Protein AF-A0A1D6N1E9-F1 (afdb_monomer)

pLDDT: mean 75.03, std 14.86, range [42.78, 91.44]

Structure (mmCIF, N/CA/C/O backbone):
data_AF-A0A1D6N1E9-F1
#
_entry.id   AF-A0A1D6N1E9-F1
#
loop_
_atom_site.group_PDB
_atom_site.id
_atom_site.type_symbol
_atom_site.label_atom_id
_atom_site.label_alt_id
_atom_site.label_comp_id
_atom_site.label_asym_id
_atom_site.label_entity_id
_atom_site.label_seq_id
_atom_site.pdbx_PDB_ins_code
_atom_site.Cartn_x
_atom_site.Cartn_y
_atom_site.Cartn_z
_atom_site.occupancy
_atom_site.B_iso_or_equiv
_atom_site.auth_seq_id
_atom_site.auth_comp_id
_atom_site.auth_asym_id
_atom_site.auth_atom_id
_atom_site.pdbx_PDB_model_num
ATOM 1 N N . MET A 1 1 ? -5.755 -7.218 17.568 1.00 68.00 1 MET A N 1
ATOM 2 C CA . MET A 1 1 ? -6.411 -6.693 16.346 1.00 68.00 1 MET A CA 1
ATOM 3 C C . MET A 1 1 ? -6.890 -5.238 16.432 1.00 68.00 1 MET A C 1
ATOM 5 O O . MET A 1 1 ? -6.838 -4.579 15.407 1.00 68.00 1 MET A O 1
ATOM 9 N N . LYS A 1 2 ? -7.332 -4.700 17.588 1.00 76.38 2 LYS A N 1
ATOM 10 C CA . LYS A 1 2 ? -7.841 -3.309 17.686 1.00 76.38 2 LYS A CA 1
ATOM 11 C C . LYS A 1 2 ? -6.855 -2.246 17.164 1.00 76.38 2 LYS A C 1
ATOM 13 O O . LYS A 1 2 ? -7.203 -1.530 16.237 1.00 76.38 2 LYS A O 1
ATOM 18 N N . LEU A 1 3 ? -5.627 -2.227 17.687 1.00 79.56 3 LEU A N 1
ATOM 19 C CA . LEU A 1 3 ? -4.600 -1.249 17.295 1.00 79.56 3 LEU A CA 1
ATOM 20 C C . LEU A 1 3 ? -4.285 -1.282 15.789 1.00 79.56 3 LEU A C 1
ATOM 22 O O . LEU A 1 3 ? -4.123 -0.245 15.161 1.00 79.56 3 LEU A O 1
ATOM 26 N N . ALA A 1 4 ? -4.241 -2.477 15.193 1.00 75.75 4 ALA A N 1
ATOM 27 C CA . ALA A 1 4 ? -4.005 -2.623 13.759 1.00 75.75 4 ALA A CA 1
ATOM 28 C C . ALA A 1 4 ? -5.121 -1.964 12.930 1.00 75.75 4 ALA A C 1
ATOM 30 O O . ALA A 1 4 ? -4.828 -1.253 11.975 1.00 75.75 4 ALA A O 1
ATOM 31 N N . ARG A 1 5 ? -6.388 -2.138 13.329 1.00 76.00 5 ARG A N 1
ATOM 32 C CA . ARG A 1 5 ? -7.532 -1.490 12.668 1.00 76.00 5 ARG A CA 1
ATOM 33 C C . ARG A 1 5 ? -7.537 0.026 12.842 1.00 76.00 5 ARG A C 1
ATOM 35 O O . ARG A 1 5 ? -7.860 0.732 11.898 1.00 76.00 5 ARG A O 1
ATOM 42 N N . GLU A 1 6 ? -7.161 0.527 14.017 1.00 84.38 6 GLU A N 1
ATOM 43 C CA . GLU A 1 6 ? -7.041 1.973 14.261 1.00 84.38 6 GLU A CA 1
A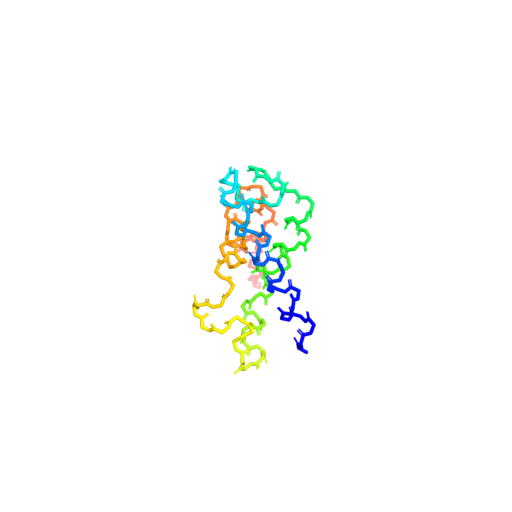TOM 44 C C . GLU A 1 6 ? -5.959 2.596 13.372 1.00 84.38 6 GLU A C 1
ATOM 46 O O . GLU A 1 6 ? -6.201 3.613 12.725 1.00 84.38 6 GLU A O 1
ATOM 51 N N . ASN A 1 7 ? -4.803 1.939 13.255 1.00 84.94 7 ASN A N 1
ATOM 52 C CA . ASN A 1 7 ? -3.729 2.393 12.373 1.00 84.94 7 ASN A CA 1
ATOM 53 C C . ASN A 1 7 ? -4.133 2.340 10.890 1.00 84.94 7 ASN A C 1
ATOM 55 O O . ASN A 1 7 ? -3.814 3.264 10.145 1.00 84.94 7 ASN A O 1
ATOM 59 N N . LEU A 1 8 ? -4.853 1.296 10.459 1.00 83.62 8 LEU A N 1
ATOM 60 C CA . LEU A 1 8 ? -5.384 1.202 9.093 1.00 83.62 8 LEU A CA 1
ATOM 61 C C . LEU A 1 8 ? -6.427 2.286 8.806 1.00 83.62 8 LEU A C 1
ATOM 63 O O . LEU A 1 8 ? -6.396 2.879 7.733 1.00 83.62 8 LEU A O 1
ATOM 67 N N . ALA A 1 9 ? -7.308 2.588 9.762 1.00 84.25 9 ALA A N 1
ATOM 68 C CA . ALA A 1 9 ? -8.288 3.663 9.627 1.00 84.25 9 ALA A CA 1
ATOM 69 C C . ALA A 1 9 ? -7.616 5.037 9.506 1.00 84.25 9 ALA A C 1
ATOM 71 O O . ALA A 1 9 ? -7.987 5.829 8.641 1.00 84.25 9 ALA A O 1
ATOM 72 N N . LEU A 1 10 ? -6.588 5.294 10.317 1.00 89.69 10 LEU A N 1
ATOM 73 C CA . LEU A 1 10 ? -5.802 6.521 10.220 1.00 89.69 10 LEU A CA 1
ATOM 74 C C . LEU A 1 10 ? -5.079 6.619 8.870 1.00 89.69 10 LEU A C 1
ATOM 76 O O . LEU A 1 10 ? -5.080 7.677 8.244 1.00 89.69 10 LEU A O 1
ATOM 80 N N . LEU A 1 11 ? -4.492 5.521 8.391 1.00 87.69 11 LEU A N 1
ATOM 81 C CA . LEU A 1 11 ? -3.839 5.478 7.082 1.00 87.69 11 LEU A CA 1
ATOM 82 C C . LEU A 1 11 ? -4.832 5.721 5.935 1.00 87.69 11 LEU A C 1
ATOM 84 O O . LEU A 1 11 ? -4.538 6.501 5.031 1.00 87.69 11 LEU A O 1
ATOM 88 N N . GLU A 1 12 ? -6.004 5.089 5.982 1.00 88.00 12 GLU A N 1
ATOM 89 C CA . GLU A 1 12 ? -7.089 5.296 5.019 1.00 88.00 12 GLU A CA 1
ATOM 90 C C . GLU A 1 12 ? -7.485 6.773 4.945 1.00 88.00 12 GLU A C 1
ATOM 92 O O . GLU A 1 12 ? -7.542 7.343 3.854 1.00 88.00 12 GLU A O 1
ATOM 97 N N . GLU A 1 13 ? -7.689 7.423 6.093 1.00 90.25 13 GLU A N 1
ATOM 98 C CA . GLU A 1 13 ? -8.012 8.848 6.152 1.00 90.25 13 GLU A CA 1
ATOM 99 C C . GLU A 1 13 ? -6.901 9.707 5.524 1.00 90.25 13 GLU A C 1
ATOM 101 O O . GLU A 1 13 ? -7.181 10.580 4.698 1.00 90.25 13 GLU A O 1
ATOM 106 N N . GLN A 1 14 ? -5.632 9.435 5.846 1.00 88.56 14 GLN A N 1
ATOM 107 C CA . GLN A 1 14 ? -4.496 10.166 5.275 1.00 88.56 14 GLN A CA 1
ATOM 108 C C . GLN A 1 14 ? -4.413 10.013 3.749 1.00 88.56 14 GLN A C 1
ATOM 110 O O . GLN A 1 14 ? -4.215 11.002 3.037 1.00 88.56 14 GLN A O 1
ATOM 115 N N . LEU A 1 15 ? -4.613 8.801 3.226 1.00 88.62 15 LEU A N 1
ATOM 116 C CA . LEU A 1 15 ? -4.612 8.539 1.785 1.00 88.62 15 LEU A CA 1
ATOM 117 C C . LEU A 1 15 ? -5.776 9.249 1.082 1.00 88.62 15 LEU A C 1
ATOM 119 O O . LEU A 1 15 ? -5.579 9.858 0.027 1.00 88.62 15 LEU A O 1
ATOM 123 N N . GLN A 1 16 ? -6.970 9.250 1.678 1.00 87.44 16 GLN A N 1
ATOM 124 C CA . GLN A 1 16 ? -8.120 9.979 1.139 1.00 87.44 16 GLN A CA 1
ATOM 125 C C . GLN A 1 16 ? -7.893 11.497 1.128 1.00 87.44 16 GLN A C 1
ATOM 127 O O . GLN A 1 16 ? -8.228 12.168 0.148 1.00 87.44 16 GLN A O 1
ATOM 132 N N . LEU A 1 17 ? -7.322 12.055 2.199 1.00 86.94 17 LEU A N 1
ATOM 133 C CA . LEU A 1 17 ? -7.005 13.482 2.285 1.00 86.94 17 LEU A CA 1
ATOM 134 C C . LEU A 1 17 ? -5.950 13.891 1.250 1.00 86.94 17 LEU A C 1
ATOM 136 O O . LEU A 1 17 ? -6.102 14.932 0.605 1.00 86.94 17 LEU A O 1
ATOM 140 N N . ASN A 1 18 ? -4.920 13.067 1.053 1.00 82.50 18 ASN A N 1
ATOM 141 C CA . ASN A 1 18 ? -3.887 13.305 0.044 1.00 82.50 18 ASN A CA 1
ATOM 142 C C . ASN A 1 18 ? -4.447 13.227 -1.382 1.00 82.50 18 ASN A C 1
ATOM 144 O O . ASN A 1 18 ? -4.175 14.119 -2.192 1.00 82.50 18 ASN A O 1
ATOM 148 N N . GLY A 1 19 ? -5.293 12.231 -1.663 1.00 79.44 19 GLY A N 1
ATOM 149 C CA . GLY A 1 19 ? -5.985 12.101 -2.944 1.00 79.44 19 GLY A CA 1
ATOM 150 C C . GLY A 1 19 ? -6.884 13.303 -3.247 1.00 79.44 19 GLY A C 1
ATOM 151 O O . GLY A 1 19 ? -6.828 13.852 -4.343 1.00 79.44 19 GLY A O 1
ATOM 152 N N . LYS A 1 20 ? -7.646 13.797 -2.262 1.00 78.62 20 LYS A N 1
ATOM 153 C CA . LYS A 1 20 ? -8.531 14.964 -2.442 1.00 78.62 20 LYS A CA 1
ATOM 154 C C . LYS A 1 20 ? -7.778 16.278 -2.653 1.00 78.62 20 LYS A C 1
ATOM 156 O O . LYS A 1 20 ? -8.227 17.109 -3.434 1.00 78.62 20 LYS A O 1
ATOM 161 N N . LYS A 1 21 ? -6.673 16.503 -1.934 1.00 75.06 21 LYS A N 1
ATOM 162 C CA . LYS A 1 21 ? -5.959 17.793 -1.975 1.00 75.06 21 LYS A CA 1
ATOM 163 C C . LYS A 1 21 ? -5.029 17.939 -3.171 1.00 75.06 21 LYS A C 1
ATOM 165 O O . LYS A 1 21 ? -4.840 19.057 -3.638 1.00 75.06 21 LYS A O 1
ATOM 170 N N . LYS A 1 22 ? -4.397 16.849 -3.608 1.00 71.94 22 LYS A N 1
ATOM 171 C CA . LYS A 1 22 ? -3.320 16.910 -4.606 1.00 71.94 22 LYS A CA 1
ATOM 172 C C . LYS A 1 22 ? -3.469 15.913 -5.756 1.00 71.94 22 LYS A C 1
ATOM 174 O O . LYS A 1 22 ? -2.638 15.929 -6.648 1.00 71.94 22 LYS A O 1
ATOM 179 N N . ASN A 1 23 ? -4.511 15.074 -5.760 1.00 77.62 23 ASN A N 1
ATOM 180 C CA . ASN A 1 23 ? -4.641 13.939 -6.685 1.00 77.62 23 ASN A CA 1
ATOM 181 C C . ASN A 1 23 ? -3.431 12.982 -6.634 1.00 77.62 23 ASN A C 1
ATOM 183 O O . ASN A 1 23 ? -3.100 12.309 -7.607 1.00 77.62 23 ASN A O 1
ATOM 187 N N . ASN A 1 24 ? -2.774 12.923 -5.473 1.00 83.06 24 ASN A N 1
ATOM 188 C CA . ASN A 1 24 ? -1.561 12.142 -5.290 1.00 83.06 24 ASN A CA 1
ATOM 189 C 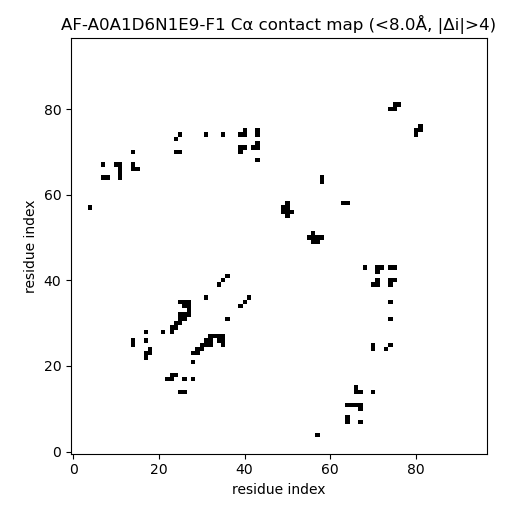C . ASN A 1 24 ? -1.897 10.659 -5.129 1.00 83.06 24 ASN A C 1
ATOM 191 O O . ASN A 1 24 ? -2.800 10.279 -4.376 1.00 83.06 24 ASN A O 1
ATOM 195 N N . ARG A 1 25 ? -1.138 9.820 -5.834 1.00 80.94 25 ARG A N 1
ATOM 196 C CA . ARG A 1 25 ? -1.245 8.354 -5.779 1.00 80.94 25 ARG A CA 1
ATOM 197 C C . ARG A 1 25 ? -0.533 7.766 -4.563 1.00 80.94 25 ARG A C 1
ATOM 199 O O . ARG A 1 25 ? -0.988 6.774 -4.001 1.00 80.94 25 ARG A O 1
ATOM 206 N N . PHE A 1 26 ? 0.532 8.430 -4.126 1.00 85.88 26 PHE A N 1
ATOM 207 C CA . PHE A 1 26 ? 1.434 7.979 -3.074 1.00 85.88 26 PHE A CA 1
ATOM 208 C C . PHE A 1 26 ? 1.524 9.004 -1.937 1.00 85.88 26 PHE A C 1
ATOM 210 O O . PHE A 1 26 ? 1.201 10.184 -2.105 1.00 85.88 26 PHE A O 1
ATOM 217 N N . LEU A 1 27 ? 2.000 8.577 -0.767 1.00 85.50 27 LEU A N 1
ATOM 218 C CA . LEU A 1 27 ? 2.320 9.471 0.349 1.00 85.50 27 LEU A CA 1
ATOM 219 C C . LEU A 1 27 ? 3.502 10.390 0.005 1.00 85.50 27 LEU A C 1
ATOM 221 O O . LEU A 1 27 ? 3.530 11.536 0.452 1.00 85.50 27 LEU A O 1
ATOM 225 N N . GLY A 1 28 ? 4.429 9.928 -0.840 1.00 87.56 28 GLY A N 1
ATOM 226 C CA . GLY A 1 28 ? 5.460 10.757 -1.477 1.00 87.56 28 GLY A CA 1
ATOM 227 C C . GLY A 1 28 ? 4.931 11.743 -2.528 1.00 87.56 28 GLY A C 1
ATOM 228 O O . GLY A 1 28 ? 5.669 12.620 -2.975 1.00 87.56 28 GLY A O 1
ATOM 229 N N . GLY A 1 29 ? 3.652 11.650 -2.893 1.00 86.75 29 GLY A N 1
ATOM 230 C CA . GLY A 1 29 ? 2.999 12.499 -3.878 1.00 86.75 29 GLY A CA 1
ATOM 231 C C . GLY A 1 29 ? 2.767 11.795 -5.212 1.00 86.75 29 GLY A C 1
ATOM 232 O O . GLY A 1 29 ? 2.027 10.810 -5.271 1.00 86.75 29 GLY A O 1
ATOM 233 N N . ASP A 1 30 ? 3.376 12.320 -6.275 1.00 85.19 30 ASP A N 1
ATOM 234 C CA . ASP A 1 30 ? 3.330 11.718 -7.616 1.00 85.19 30 ASP A CA 1
ATOM 235 C C . ASP A 1 30 ? 4.290 10.531 -7.763 1.00 85.19 30 ASP A C 1
ATOM 237 O O . ASP A 1 30 ? 4.071 9.656 -8.604 1.00 85.19 30 ASP A O 1
ATOM 241 N N . SER A 1 31 ? 5.310 10.485 -6.902 1.00 86.06 31 SER A N 1
ATOM 242 C CA . SER A 1 31 ? 6.350 9.459 -6.870 1.00 86.06 31 SER A CA 1
ATOM 243 C C . SER A 1 31 ? 6.333 8.698 -5.546 1.00 86.06 31 SER A C 1
ATOM 245 O O . SER A 1 31 ? 5.924 9.227 -4.509 1.00 86.06 31 SER A O 1
ATOM 247 N N . ILE A 1 32 ? 6.826 7.462 -5.582 1.00 88.75 32 ILE A N 1
ATOM 248 C CA . ILE A 1 32 ? 6.979 6.600 -4.408 1.00 88.75 32 ILE A CA 1
ATOM 249 C C . ILE A 1 32 ? 7.941 7.249 -3.402 1.00 88.75 32 ILE A C 1
ATOM 251 O O . ILE A 1 32 ? 9.110 7.492 -3.703 1.00 88.75 32 ILE A O 1
ATOM 255 N N . GLY A 1 33 ? 7.448 7.514 -2.193 1.00 89.88 33 GLY A N 1
ATOM 256 C CA . GLY A 1 33 ? 8.235 7.973 -1.054 1.00 89.88 33 GLY A CA 1
ATOM 257 C C . GLY A 1 33 ? 8.624 6.840 -0.103 1.00 89.88 33 GLY A C 1
ATOM 258 O O . GLY A 1 33 ? 8.217 5.687 -0.245 1.00 89.88 33 GLY A O 1
ATOM 259 N N . LEU A 1 34 ? 9.390 7.178 0.937 1.00 89.62 34 LEU A N 1
ATOM 260 C CA . LEU A 1 34 ? 9.850 6.206 1.937 1.00 89.62 34 LEU A CA 1
ATOM 261 C C . LEU A 1 34 ? 8.684 5.485 2.637 1.00 89.62 34 LEU A C 1
ATOM 263 O O . LEU A 1 34 ? 8.743 4.276 2.857 1.00 89.62 34 LEU A O 1
ATOM 267 N N . ALA A 1 35 ? 7.617 6.221 2.960 1.00 89.50 35 ALA A N 1
ATOM 268 C CA . ALA A 1 35 ? 6.423 5.658 3.586 1.00 89.50 35 ALA A CA 1
ATOM 269 C C . ALA A 1 35 ? 5.682 4.681 2.657 1.00 89.50 35 ALA A C 1
ATOM 271 O O . ALA A 1 35 ? 5.119 3.699 3.134 1.00 89.50 35 ALA A O 1
ATOM 272 N N . ASP A 1 36 ? 5.725 4.911 1.343 1.00 91.44 36 ASP A N 1
ATOM 273 C CA . ASP A 1 36 ? 5.157 4.010 0.338 1.00 91.44 36 ASP A CA 1
ATOM 274 C C . ASP A 1 36 ? 5.936 2.701 0.268 1.00 91.44 36 ASP A C 1
ATOM 276 O O . ASP A 1 36 ? 5.344 1.630 0.323 1.00 91.44 36 ASP A O 1
ATOM 280 N N . ILE A 1 37 ? 7.266 2.76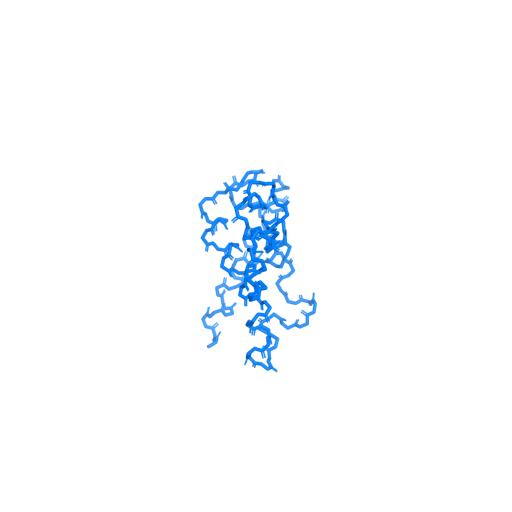9 0.264 1.00 88.56 37 ILE A N 1
ATOM 281 C CA . ILE A 1 37 ? 8.110 1.569 0.276 1.00 88.56 37 ILE A CA 1
ATOM 282 C C . ILE A 1 37 ? 7.878 0.753 1.553 1.00 88.56 37 ILE A C 1
ATOM 284 O O . ILE A 1 37 ? 7.634 -0.451 1.486 1.00 88.56 37 ILE A O 1
ATOM 288 N N . ALA A 1 38 ? 7.927 1.407 2.717 1.00 87.94 38 ALA A N 1
ATOM 289 C CA . ALA A 1 38 ? 7.795 0.732 4.005 1.00 87.94 38 ALA A CA 1
ATOM 290 C C . ALA A 1 38 ? 6.378 0.190 4.252 1.00 87.94 38 ALA A C 1
ATOM 292 O O . ALA A 1 38 ? 6.218 -0.896 4.804 1.00 87.94 38 ALA A O 1
ATOM 293 N N . GLY A 1 39 ? 5.350 0.951 3.874 1.00 86.25 39 GLY A N 1
ATOM 294 C CA . GLY A 1 39 ? 3.959 0.608 4.146 1.00 86.25 39 GLY A CA 1
ATOM 295 C C . GLY A 1 39 ? 3.314 -0.194 3.023 1.00 86.25 39 GLY A C 1
ATOM 296 O O . GLY A 1 39 ? 2.835 -1.302 3.265 1.00 86.25 39 GLY A O 1
ATOM 297 N N . ALA A 1 40 ? 3.306 0.339 1.799 1.00 86.25 40 ALA A N 1
ATOM 298 C CA . ALA A 1 40 ? 2.597 -0.273 0.678 1.00 86.25 40 ALA A CA 1
ATOM 299 C C . ALA A 1 40 ? 3.236 -1.593 0.253 1.00 86.25 40 ALA A C 1
ATOM 301 O O . ALA A 1 40 ? 2.504 -2.522 -0.057 1.00 86.25 40 ALA A O 1
ATOM 302 N N . GLY A 1 41 ? 4.566 -1.727 0.304 1.00 83.06 41 GLY A N 1
ATOM 303 C CA . GLY A 1 41 ? 5.237 -2.996 0.004 1.00 83.06 41 GLY A CA 1
ATOM 304 C C . GLY A 1 41 ? 4.835 -4.120 0.964 1.00 83.06 41 GLY A C 1
ATOM 305 O O . GLY A 1 41 ? 4.498 -5.224 0.533 1.00 83.06 41 GLY A O 1
ATOM 306 N N . VAL A 1 42 ? 4.790 -3.823 2.267 1.00 81.00 42 VAL A N 1
ATOM 307 C CA . VAL A 1 42 ? 4.341 -4.781 3.289 1.00 81.00 42 VAL A CA 1
ATOM 308 C C . VAL A 1 42 ? 2.860 -5.086 3.108 1.00 81.00 42 VAL A C 1
ATOM 310 O O . VAL A 1 42 ? 2.475 -6.247 3.023 1.00 81.00 42 VAL A O 1
ATOM 313 N N . LEU A 1 43 ? 2.016 -4.061 2.997 1.00 79.94 43 LEU A N 1
ATOM 314 C CA . LEU A 1 43 ? 0.577 -4.263 2.868 1.00 79.94 43 LEU A CA 1
ATOM 315 C C . LEU A 1 43 ? 0.216 -4.980 1.573 1.00 79.94 43 LEU A C 1
ATOM 317 O O . LEU A 1 43 ? -0.584 -5.897 1.615 1.00 79.94 43 LEU A O 1
ATOM 321 N N . ALA A 1 44 ? 0.804 -4.636 0.434 1.00 76.50 44 ALA A N 1
ATOM 322 C CA . ALA A 1 44 ? 0.445 -5.251 -0.837 1.00 76.50 44 ALA A CA 1
ATOM 323 C C . ALA A 1 44 ? 0.821 -6.740 -0.902 1.00 76.50 44 ALA A C 1
ATOM 325 O O . ALA A 1 44 ? 0.118 -7.513 -1.548 1.00 76.50 44 ALA A O 1
ATOM 326 N N . HIS A 1 45 ? 1.885 -7.152 -0.207 1.00 72.69 45 HIS A N 1
ATOM 327 C CA . HIS A 1 45 ? 2.268 -8.560 -0.131 1.00 72.69 45 HIS A CA 1
ATOM 328 C C . HIS A 1 45 ? 1.474 -9.332 0.933 1.00 72.69 45 HIS A C 1
ATOM 330 O O . HIS A 1 45 ? 1.105 -10.484 0.720 1.00 72.69 45 HIS A O 1
ATOM 336 N N . TRP A 1 46 ? 1.180 -8.697 2.070 1.00 70.50 46 TRP A N 1
ATOM 337 C CA . TRP A 1 46 ? 0.561 -9.368 3.213 1.00 70.50 46 TRP A CA 1
ATOM 338 C C . TRP A 1 46 ? -0.957 -9.193 3.301 1.00 70.50 46 TRP A C 1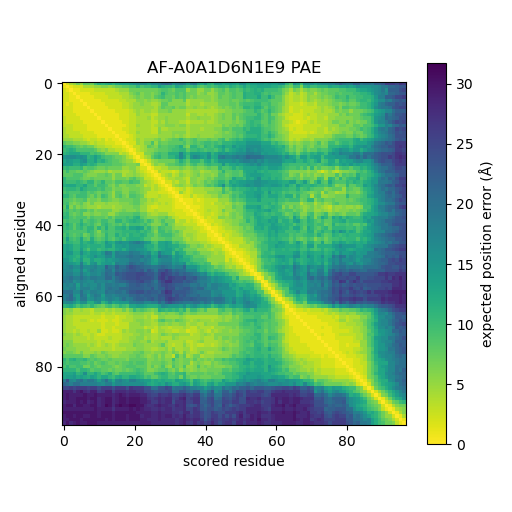
ATOM 340 O O . TRP A 1 46 ? -1.581 -9.963 4.017 1.00 70.50 46 TRP A O 1
ATOM 350 N N . LEU A 1 47 ? -1.580 -8.239 2.598 1.00 66.50 47 LEU A N 1
ATOM 351 C CA . LEU A 1 47 ? -3.028 -7.985 2.680 1.00 66.50 47 LEU A CA 1
ATOM 352 C C . LEU A 1 47 ? -3.839 -9.238 2.351 1.00 66.50 47 LEU A C 1
ATOM 354 O O . LEU A 1 47 ? -4.705 -9.595 3.139 1.00 66.50 47 LEU A O 1
ATOM 358 N N . GLY A 1 48 ? -3.510 -9.945 1.264 1.00 61.56 48 GLY A N 1
ATOM 359 C CA . GLY A 1 48 ? -4.201 -11.190 0.907 1.00 61.56 48 GLY A CA 1
ATOM 360 C C . GLY A 1 48 ? -4.021 -12.290 1.961 1.00 61.56 48 GLY A C 1
ATOM 361 O O . GLY A 1 48 ? -4.977 -12.960 2.334 1.00 61.56 48 GLY A O 1
ATOM 362 N N . VAL A 1 49 ? -2.814 -12.412 2.526 1.00 57.38 49 VAL A N 1
ATOM 363 C CA . VAL A 1 49 ? -2.515 -13.377 3.600 1.00 57.38 49 VAL A CA 1
ATOM 364 C C . VAL A 1 49 ? -3.253 -13.015 4.895 1.00 57.38 49 VAL A C 1
ATOM 366 O O . VAL A 1 49 ? -3.746 -13.891 5.599 1.00 57.38 49 VAL A O 1
ATOM 369 N N . LEU A 1 50 ? -3.359 -11.725 5.224 1.00 56.03 50 LEU A N 1
ATOM 370 C CA . LEU A 1 50 ? -4.088 -11.240 6.398 1.00 56.03 50 LEU A CA 1
ATOM 371 C C . LEU A 1 50 ? -5.604 -11.405 6.238 1.00 56.03 50 LEU A C 1
ATOM 373 O O . LEU A 1 50 ? -6.281 -11.671 7.232 1.00 56.03 50 LEU A O 1
ATOM 377 N N . GLU A 1 51 ? -6.131 -11.274 5.019 1.00 57.94 51 GLU A N 1
ATOM 378 C CA . GLU A 1 51 ? -7.524 -11.600 4.695 1.00 57.94 51 GLU A CA 1
ATOM 379 C C . GLU A 1 51 ? -7.810 -13.099 4.908 1.00 57.94 51 GLU A C 1
ATOM 381 O O . GLU A 1 51 ? -8.841 -13.436 5.491 1.00 57.94 51 GLU A O 1
ATOM 386 N N . GLU A 1 52 ? -6.883 -13.984 4.525 1.00 51.06 52 GLU A N 1
ATOM 387 C CA . GLU A 1 52 ? -7.023 -15.443 4.645 1.00 51.06 52 GLU A CA 1
ATOM 388 C C . GLU A 1 52 ? -6.852 -15.956 6.090 1.00 51.06 52 GLU A C 1
ATOM 390 O O . GLU A 1 52 ? -7.692 -16.701 6.596 1.00 51.06 52 GLU A O 1
ATOM 395 N N . VAL A 1 53 ? -5.799 -15.525 6.799 1.00 46.50 53 VAL A N 1
ATOM 396 C CA . VAL A 1 53 ? -5.449 -16.033 8.143 1.00 46.50 53 VAL A CA 1
ATOM 397 C C . VAL A 1 53 ? -6.423 -15.565 9.221 1.00 46.50 53 VAL A C 1
ATOM 399 O O . VAL A 1 53 ? -6.670 -16.283 10.191 1.00 46.50 53 VAL A O 1
ATOM 402 N N . ALA A 1 54 ? -6.983 -14.363 9.097 1.00 49.50 54 ALA A N 1
ATOM 403 C CA . ALA A 1 54 ? -7.850 -13.841 10.143 1.00 49.50 54 ALA A CA 1
ATOM 404 C C . ALA A 1 54 ? -9.241 -14.491 10.160 1.00 49.50 54 ALA A C 1
ATOM 406 O O . ALA A 1 54 ? -9.969 -14.262 11.125 1.00 49.50 54 ALA A O 1
ATOM 407 N N . GLY A 1 55 ? -9.657 -15.219 9.106 1.00 49.75 55 GLY A N 1
ATOM 408 C CA . GLY A 1 55 ? -11.037 -15.722 8.926 1.00 49.75 55 GLY A CA 1
ATOM 409 C C . GLY A 1 55 ? -12.123 -14.629 8.983 1.00 49.75 55 GLY A C 1
ATOM 410 O O . GLY A 1 55 ? -13.320 -14.890 8.909 1.00 49.75 55 GLY A O 1
ATOM 411 N N . VAL A 1 56 ? -11.679 -13.390 9.143 1.00 46.91 56 VAL A N 1
ATOM 412 C CA . VAL A 1 56 ? -12.389 -12.157 9.401 1.00 46.91 56 VAL A CA 1
ATOM 413 C C . VAL A 1 56 ? -11.588 -11.189 8.571 1.00 46.91 56 VAL A C 1
ATOM 415 O O . VAL A 1 56 ? -10.597 -10.656 9.057 1.00 46.91 56 VAL A O 1
ATOM 418 N N . SER A 1 57 ? -11.949 -11.093 7.295 1.00 51.16 57 SER A N 1
ATOM 419 C CA . SER A 1 57 ? -11.726 -9.945 6.423 1.00 51.16 57 SER A CA 1
ATOM 420 C C . SER A 1 57 ? -11.185 -8.749 7.226 1.00 51.16 57 SER A C 1
ATOM 422 O O . SER A 1 57 ? -11.963 -7.983 7.788 1.00 51.16 57 SER A O 1
ATOM 424 N N . VAL A 1 58 ? -9.858 -8.642 7.417 1.00 51.91 58 VAL A N 1
ATOM 425 C CA . VAL A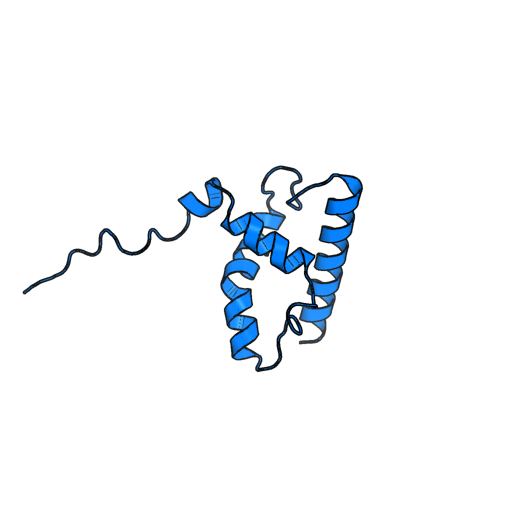 1 58 ? -9.272 -7.557 8.247 1.00 51.91 58 VAL A CA 1
ATOM 426 C C . VAL A 1 58 ? -9.542 -6.209 7.577 1.00 51.91 58 VAL A C 1
ATOM 428 O O . VAL A 1 58 ? -9.563 -5.166 8.225 1.00 51.91 58 VAL A O 1
ATOM 431 N N . VAL A 1 59 ? -9.812 -6.291 6.280 1.00 51.47 59 VAL A N 1
ATOM 432 C CA . VAL A 1 59 ? -10.496 -5.330 5.445 1.00 51.47 59 VAL A CA 1
ATOM 433 C C . VAL A 1 59 ? -11.874 -5.929 5.146 1.00 51.47 59 VAL A C 1
ATOM 435 O O . VAL A 1 59 ? -11.980 -6.751 4.247 1.00 51.47 59 VAL A O 1
ATOM 438 N N . GLY A 1 60 ? -12.897 -5.661 5.956 1.00 46.84 60 GLY A N 1
ATOM 439 C CA . GLY A 1 60 ? -14.261 -6.182 5.818 1.00 46.84 60 GLY A CA 1
ATOM 440 C C . GLY A 1 60 ? -14.858 -5.976 4.423 1.00 46.84 60 GLY A C 1
ATOM 441 O O . GLY A 1 60 ? -15.219 -4.859 4.065 1.00 46.84 60 GLY A O 1
ATOM 442 N N . GLY A 1 61 ? -14.990 -7.054 3.641 1.00 50.03 61 GLY A N 1
ATOM 443 C CA . GLY A 1 61 ? -15.489 -7.025 2.263 1.00 50.03 61 GLY A CA 1
ATOM 444 C C . GLY A 1 61 ? -14.731 -6.055 1.346 1.00 50.03 61 GLY A C 1
ATOM 445 O O . GLY A 1 61 ? -13.798 -5.362 1.745 1.00 50.03 61 GLY A O 1
ATOM 446 N N . ASP A 1 62 ? -15.176 -5.930 0.099 1.00 56.19 62 ASP A N 1
ATOM 447 C CA . ASP A 1 62 ? -14.664 -4.913 -0.838 1.00 56.19 62 ASP A CA 1
ATOM 448 C C . ASP A 1 62 ? -14.871 -3.453 -0.357 1.00 56.19 62 ASP A C 1
ATOM 450 O O . ASP A 1 62 ? -14.488 -2.510 -1.051 1.00 56.19 62 ASP A O 1
ATOM 454 N N . GLY A 1 63 ? -15.488 -3.245 0.814 1.00 59.91 63 GLY A N 1
ATOM 455 C CA . GLY A 1 63 ? -15.911 -1.942 1.321 1.00 59.91 63 GLY A CA 1
ATOM 456 C C . GLY A 1 63 ? -14.982 -1.279 2.339 1.00 59.91 63 GLY A C 1
ATOM 457 O O . GLY A 1 63 ? -14.974 -0.050 2.406 1.00 59.91 63 GLY A O 1
ATOM 458 N N . GLU A 1 64 ? -14.210 -2.022 3.137 1.00 69.75 64 GLU A N 1
ATOM 459 C CA . GLU A 1 64 ? -13.314 -1.389 4.114 1.00 69.75 64 GLU A CA 1
ATOM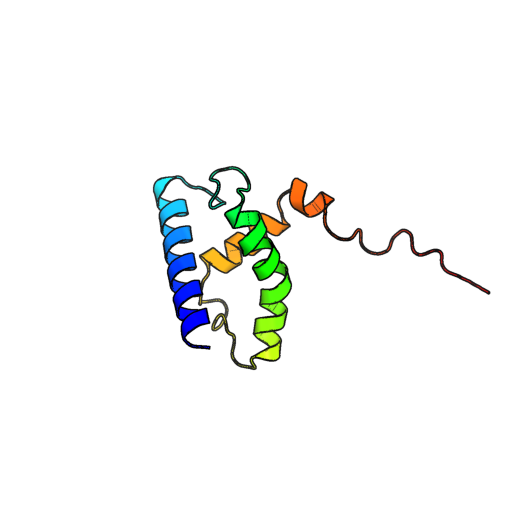 460 C C . GLU A 1 64 ? -11.984 -0.960 3.469 1.00 69.75 64 GLU A C 1
ATOM 462 O O . GLU A 1 64 ? -11.456 -1.597 2.563 1.00 69.75 64 GLU A O 1
ATOM 467 N N . TYR A 1 65 ? -11.455 0.179 3.915 1.00 78.88 65 TYR A N 1
ATOM 468 C CA . TYR A 1 65 ? -10.161 0.750 3.511 1.00 78.88 65 TYR A CA 1
ATOM 469 C C . TYR A 1 65 ? -9.859 0.783 1.985 1.00 78.88 65 TYR A C 1
ATOM 471 O O . TYR A 1 65 ? -8.794 0.325 1.542 1.00 78.88 65 TYR A O 1
ATOM 479 N N . PRO A 1 66 ? -10.771 1.313 1.141 1.00 82.75 66 PRO A N 1
ATOM 480 C CA . PRO A 1 66 ? -10.595 1.325 -0.311 1.00 82.75 66 PRO A CA 1
ATOM 481 C C . PRO A 1 66 ? -9.357 2.108 -0.771 1.00 82.75 66 PRO A C 1
ATOM 483 O O . PRO A 1 66 ? -8.735 1.722 -1.768 1.00 82.75 66 PRO A O 1
ATOM 486 N N . ALA A 1 67 ? -8.963 3.173 -0.066 1.00 86.50 67 ALA A N 1
ATOM 487 C CA . ALA A 1 67 ? -7.762 3.929 -0.399 1.00 86.50 67 ALA A CA 1
ATOM 488 C C . ALA A 1 67 ? -6.489 3.132 -0.087 1.00 86.50 67 ALA A C 1
ATOM 490 O O . ALA A 1 67 ? -5.591 3.114 -0.926 1.00 86.50 67 ALA A O 1
ATOM 491 N N . VAL A 1 68 ? -6.426 2.407 1.036 1.00 85.50 68 VAL A N 1
ATOM 492 C CA . VAL A 1 68 ? -5.298 1.513 1.364 1.00 85.50 68 VAL A CA 1
ATOM 493 C C . VAL A 1 68 ? -5.161 0.398 0.325 1.00 85.50 68 VAL A C 1
ATOM 495 O O . VAL A 1 68 ? -4.059 0.143 -0.166 1.00 85.50 68 VAL A O 1
ATOM 498 N N . ARG A 1 69 ? -6.272 -0.237 -0.079 1.00 81.75 69 ARG A N 1
ATOM 499 C CA . ARG A 1 69 ? -6.248 -1.274 -1.130 1.00 81.75 69 ARG A CA 1
ATOM 500 C C . ARG A 1 69 ? -5.767 -0.708 -2.463 1.00 81.75 69 ARG A C 1
ATOM 502 O O . ARG A 1 69 ? -4.946 -1.323 -3.143 1.00 81.75 69 ARG A O 1
ATOM 509 N N . ARG A 1 70 ? -6.292 0.457 -2.856 1.00 86.25 70 ARG A N 1
ATOM 510 C CA . ARG A 1 70 ? -5.861 1.160 -4.070 1.00 86.25 70 ARG A CA 1
ATOM 511 C C . ARG A 1 70 ? -4.369 1.467 -4.011 1.00 86.25 70 ARG A C 1
ATOM 513 O O . ARG A 1 70 ? -3.672 1.189 -4.977 1.00 86.25 70 ARG A O 1
ATOM 520 N N . TRP A 1 71 ? -3.894 1.982 -2.885 1.00 88.69 71 TRP A N 1
ATOM 521 C CA . TRP A 1 71 ? -2.500 2.346 -2.679 1.00 88.69 71 TRP A CA 1
ATOM 522 C C . TRP A 1 71 ? -1.554 1.155 -2.845 1.00 88.69 71 TRP A C 1
ATOM 524 O O . TRP A 1 71 ? -0.599 1.241 -3.611 1.00 88.69 71 TRP A O 1
ATOM 534 N N . GLY A 1 72 ? -1.868 0.008 -2.233 1.00 88.19 72 GLY A N 1
ATOM 535 C CA . GLY A 1 72 ? -1.087 -1.219 -2.421 1.00 88.19 72 GLY A CA 1
ATOM 536 C C . GLY A 1 72 ? -1.054 -1.695 -3.880 1.00 88.19 72 GLY A C 1
ATOM 537 O O . GLY A 1 72 ? 0.002 -2.071 -4.386 1.00 88.19 72 GLY A O 1
ATOM 538 N N . ARG A 1 73 ? -2.189 -1.629 -4.592 1.00 86.25 73 ARG A N 1
ATOM 539 C CA . ARG A 1 73 ? -2.247 -1.986 -6.022 1.00 86.25 73 ARG A CA 1
ATOM 540 C C . ARG A 1 73 ? -1.451 -1.026 -6.901 1.00 86.25 73 ARG A C 1
ATOM 542 O O . ARG A 1 73 ? -0.737 -1.485 -7.784 1.00 86.25 73 ARG A O 1
ATOM 549 N N . GLU A 1 74 ? -1.577 0.280 -6.679 1.00 89.19 74 GLU A N 1
ATOM 550 C CA . GLU A 1 74 ? -0.832 1.292 -7.435 1.00 89.19 74 GLU A CA 1
ATOM 551 C C . GLU A 1 74 ? 0.672 1.182 -7.177 1.00 89.19 74 GLU A C 1
ATOM 553 O O . GLU A 1 74 ? 1.449 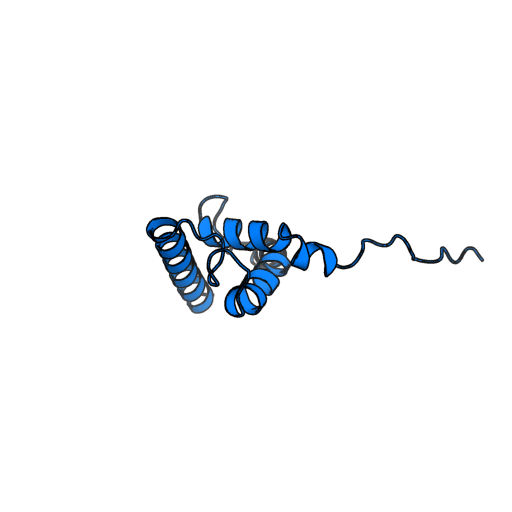1.284 -8.120 1.00 89.19 74 GLU A O 1
ATOM 558 N N . TYR A 1 75 ? 1.076 0.872 -5.942 1.00 89.12 75 TYR A N 1
ATOM 559 C CA . TYR A 1 75 ? 2.469 0.590 -5.605 1.00 89.12 75 TYR A CA 1
ATOM 560 C C . TYR A 1 75 ? 3.009 -0.620 -6.377 1.00 89.12 75 TYR A C 1
ATOM 562 O O . TYR A 1 75 ? 4.052 -0.521 -7.009 1.00 89.12 75 TYR A O 1
ATOM 570 N N . LEU A 1 76 ? 2.288 -1.747 -6.407 1.00 87.94 76 LEU A N 1
ATOM 571 C CA . LEU A 1 76 ? 2.711 -2.926 -7.180 1.00 87.94 76 LEU A CA 1
ATOM 572 C C . LEU A 1 76 ? 2.652 -2.730 -8.701 1.00 87.94 76 LEU A C 1
ATOM 574 O O . LEU A 1 76 ? 3.287 -3.490 -9.436 1.00 87.94 76 LEU A O 1
ATOM 578 N N . ALA A 1 77 ? 1.860 -1.771 -9.179 1.00 88.94 77 ALA A N 1
ATOM 579 C CA . ALA A 1 77 ? 1.753 -1.435 -10.592 1.00 88.94 77 ALA A CA 1
ATOM 580 C C . ALA A 1 77 ? 2.846 -0.464 -11.061 1.00 88.94 77 ALA A C 1
ATOM 582 O O . ALA A 1 77 ? 3.077 -0.376 -12.266 1.00 88.94 77 ALA A O 1
ATOM 583 N N . ASP A 1 78 ? 3.512 0.237 -10.141 1.00 89.38 78 ASP A N 1
ATOM 584 C CA . ASP A 1 78 ? 4.610 1.143 -10.462 1.00 89.38 78 ASP A CA 1
ATOM 585 C C . ASP A 1 78 ? 5.776 0.396 -11.122 1.00 89.38 78 ASP A C 1
ATOM 587 O O . ASP A 1 78 ? 6.179 -0.684 -10.681 1.00 89.38 78 ASP A O 1
ATOM 591 N N . GLU A 1 79 ? 6.323 0.961 -12.197 1.00 88.38 79 GLU A N 1
ATOM 592 C CA . GLU A 1 79 ? 7.351 0.305 -13.009 1.00 88.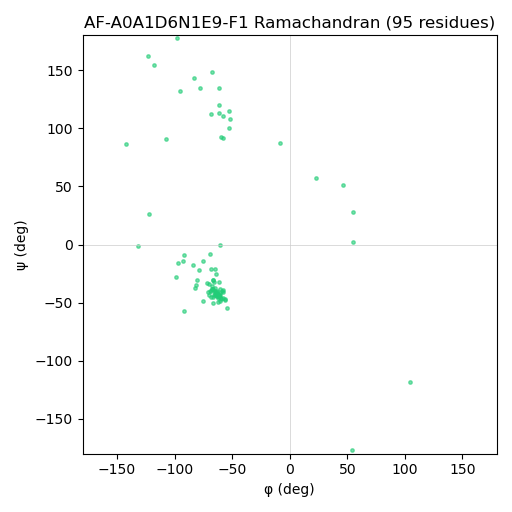38 79 GLU A CA 1
ATOM 593 C C . GLU A 1 79 ? 8.615 -0.016 -12.205 1.00 88.38 79 GLU A C 1
ATOM 595 O O . GLU A 1 79 ? 9.186 -1.098 -12.372 1.00 88.38 79 GLU A O 1
ATOM 600 N N . ALA A 1 80 ? 9.020 0.873 -11.290 1.00 88.06 80 ALA A N 1
ATOM 601 C CA . ALA A 1 80 ? 10.203 0.658 -10.465 1.00 88.06 80 ALA A CA 1
ATOM 602 C C . ALA A 1 80 ? 9.988 -0.506 -9.490 1.00 88.06 80 ALA A C 1
ATOM 604 O O . ALA A 1 80 ? 10.883 -1.329 -9.288 1.00 88.06 80 ALA A O 1
ATOM 605 N N . VAL A 1 81 ? 8.781 -0.626 -8.932 1.00 86.94 81 VAL A N 1
ATOM 606 C CA . VAL A 1 81 ? 8.425 -1.740 -8.046 1.00 86.94 81 VAL A CA 1
ATOM 607 C C . VAL A 1 81 ? 8.320 -3.038 -8.837 1.00 86.94 81 VAL A C 1
ATOM 609 O O . VAL A 1 81 ? 8.858 -4.053 -8.403 1.00 86.94 81 VAL A O 1
ATOM 612 N N . ARG A 1 82 ? 7.686 -3.023 -10.017 1.00 86.56 82 ARG A N 1
ATOM 613 C CA . ARG A 1 82 ? 7.568 -4.200 -10.897 1.00 86.56 82 ARG A CA 1
ATOM 614 C C . ARG A 1 82 ? 8.926 -4.760 -11.305 1.00 86.56 82 ARG A C 1
ATOM 616 O O . ARG A 1 82 ? 9.083 -5.975 -11.319 1.00 86.56 82 ARG A O 1
ATOM 623 N N . ALA A 1 83 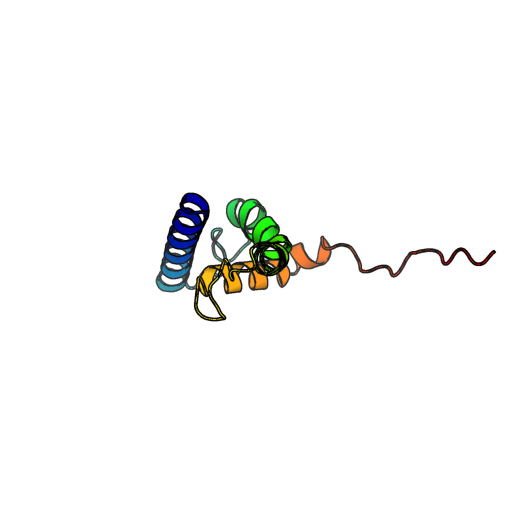? 9.903 -3.900 -11.589 1.00 87.75 83 ALA A N 1
ATOM 624 C CA . ALA A 1 83 ? 11.268 -4.322 -11.902 1.00 87.75 83 ALA A CA 1
ATOM 625 C C . ALA A 1 83 ? 11.973 -5.017 -10.720 1.00 87.75 83 ALA A C 1
ATOM 627 O O . ALA A 1 83 ? 12.870 -5.828 -10.935 1.00 87.75 83 ALA A O 1
ATOM 628 N N . CYS A 1 84 ? 11.560 -4.718 -9.483 1.00 84.12 84 CYS A N 1
ATOM 629 C CA . CYS A 1 84 ? 12.102 -5.318 -8.261 1.00 84.12 84 CYS A CA 1
ATOM 630 C C . CYS A 1 84 ? 11.335 -6.564 -7.793 1.00 84.12 84 CYS A C 1
ATOM 632 O O . CYS A 1 84 ? 11.766 -7.221 -6.843 1.00 84.12 84 CYS A O 1
ATOM 634 N N . GLN A 1 85 ? 10.185 -6.879 -8.396 1.00 75.75 85 GLN A N 1
ATOM 635 C CA . GLN A 1 85 ? 9.432 -8.073 -8.022 1.00 75.75 85 GLN A CA 1
ATOM 636 C C . GLN A 1 85 ? 10.218 -9.328 -8.417 1.00 75.75 85 GLN A C 1
ATOM 638 O O . GLN A 1 85 ? 10.944 -9.297 -9.415 1.00 75.75 85 GLN A O 1
ATOM 643 N N . PRO A 1 86 ? 10.082 -10.440 -7.665 1.00 73.25 86 PRO A N 1
ATOM 644 C CA . PRO A 1 86 ? 10.698 -11.699 -8.047 1.00 73.25 86 PRO A CA 1
ATOM 645 C C . PRO A 1 86 ? 10.274 -12.014 -9.477 1.00 73.25 86 PRO A C 1
ATOM 647 O O . PRO A 1 86 ? 9.085 -12.191 -9.750 1.00 73.25 86 PRO A O 1
ATOM 650 N N . SER A 1 87 ? 11.233 -12.031 -10.401 1.00 67.88 87 SER A N 1
ATOM 651 C CA . SER A 1 87 ? 10.981 -12.455 -11.768 1.00 67.88 87 SER A CA 1
ATOM 652 C C . SER A 1 87 ? 10.443 -13.873 -11.673 1.00 67.88 87 SER A C 1
ATOM 654 O O . SER A 1 87 ? 11.147 -14.780 -11.231 1.00 67.88 87 SER A O 1
ATOM 656 N N . GLY A 1 88 ? 9.155 -14.042 -11.985 1.00 61.72 88 GLY A N 1
ATOM 657 C CA . GLY A 1 88 ? 8.486 -15.333 -11.948 1.00 61.72 88 GLY A CA 1
ATOM 658 C C . GLY A 1 88 ? 9.291 -16.325 -12.773 1.00 61.72 88 GLY A C 1
ATOM 659 O O . GLY A 1 88 ? 9.273 -16.266 -13.995 1.00 61.72 88 GLY A O 1
ATOM 660 N N . THR A 1 89 ? 10.079 -17.141 -12.074 1.00 48.06 89 THR A N 1
ATOM 661 C CA . THR A 1 89 ? 10.680 -18.417 -12.465 1.00 48.06 89 THR A CA 1
ATOM 662 C C . THR A 1 89 ? 10.846 -18.649 -13.975 1.00 48.06 89 THR A C 1
ATOM 664 O O . THR A 1 89 ? 10.352 -19.641 -14.496 1.00 48.06 89 THR A O 1
ATOM 667 N N . SER A 1 90 ? 11.550 -17.774 -14.701 1.00 52.78 90 SER A N 1
ATOM 668 C CA . SER A 1 90 ? 11.951 -18.064 -16.091 1.00 52.78 90 SER A CA 1
ATOM 669 C C . SER A 1 90 ? 13.337 -18.703 -16.170 1.00 52.78 90 SER A C 1
ATOM 671 O O . SER A 1 90 ? 13.700 -19.236 -17.213 1.00 52.78 90 SER A O 1
ATOM 673 N N . SER A 1 91 ? 14.123 -18.657 -15.094 1.00 50.50 91 SER A N 1
ATOM 674 C CA . SER A 1 91 ? 15.500 -19.154 -15.090 1.00 50.50 91 SER A CA 1
ATOM 675 C C . SER A 1 91 ? 15.743 -20.235 -14.044 1.00 50.50 91 SER A C 1
ATOM 677 O O . SER A 1 91 ? 16.867 -20.367 -13.569 1.00 50.50 91 SER A O 1
ATOM 679 N N . TRP A 1 92 ? 14.716 -20.991 -13.648 1.00 49.44 92 TRP A N 1
ATOM 680 C CA . TRP A 1 92 ? 14.988 -22.270 -12.997 1.00 49.44 92 TRP A CA 1
ATOM 681 C C . TRP A 1 92 ? 15.588 -23.184 -14.067 1.00 49.44 92 TRP A C 1
ATOM 683 O O . TRP A 1 92 ? 14.876 -23.511 -15.020 1.00 49.44 92 TRP A O 1
ATOM 693 N N . PRO A 1 93 ? 16.875 -23.577 -13.978 1.00 57.41 93 PRO A N 1
ATOM 694 C CA . PRO A 1 93 ? 17.353 -24.662 -14.805 1.00 57.41 93 PRO A CA 1
ATOM 695 C C . PRO A 1 93 ? 16.526 -25.876 -14.399 1.00 57.41 93 PRO A C 1
ATOM 697 O O . PRO A 1 93 ? 16.592 -26.337 -13.260 1.00 57.41 93 PRO A O 1
ATOM 700 N N . THR A 1 94 ? 15.688 -26.355 -15.311 1.00 58.56 94 THR A N 1
ATOM 701 C CA . THR A 1 94 ? 15.068 -27.666 -15.195 1.00 58.56 94 THR A CA 1
ATOM 702 C C . THR A 1 94 ? 16.203 -28.676 -15.138 1.00 58.56 94 THR A C 1
ATOM 704 O O . THR A 1 94 ? 16.722 -29.095 -16.173 1.00 58.56 94 THR A O 1
ATOM 707 N N . SER A 1 95 ? 16.631 -29.015 -13.921 1.00 49.03 95 SER A N 1
ATOM 708 C CA . SER A 1 95 ? 17.410 -30.209 -13.635 1.00 49.03 95 SER A CA 1
ATOM 709 C C . SER A 1 95 ? 16.578 -31.386 -14.119 1.00 49.03 95 SER A C 1
ATOM 711 O O . SER A 1 95 ? 15.693 -31.873 -13.422 1.00 49.03 95 SER A O 1
ATOM 713 N N . THR A 1 96 ? 16.810 -31.772 -15.365 1.00 42.78 96 THR A N 1
ATOM 714 C CA . THR A 1 96 ? 16.369 -33.057 -15.891 1.00 42.78 96 THR A CA 1
ATOM 715 C C . THR A 1 96 ? 17.583 -33.978 -15.734 1.00 42.78 96 THR A C 1
ATOM 717 O O . THR A 1 96 ? 18.684 -33.495 -16.019 1.00 42.78 96 THR A O 1
ATOM 720 N N . PRO A 1 97 ? 17.424 -35.196 -15.184 1.00 51.25 97 PRO A N 1
ATOM 721 C CA . PRO A 1 97 ? 18.531 -35.973 -14.618 1.00 51.25 97 PRO A CA 1
ATOM 722 C C . PRO A 1 97 ? 19.617 -36.363 -15.620 1.00 51.25 97 PRO A C 1
ATOM 724 O O . PRO A 1 97 ? 19.267 -36.607 -16.798 1.00 51.25 97 PRO A O 1
#

Organism: Zea mays (NCBI:txid4577)

Sequence (97 aa):
MKLARENLALLEEQLQLNGKKKNNRFLGGDSIGLADIAGAGVLAHWLGVLEEVAGVSVVGGDGEYPAVRRWGREYLADEAVRACQPSGTSSWPTSTP

Secondary structure (DSSP, 8-state):
-HHHHHHHHHHHHHHHHHHHHH--SBTTBSS--HHIIIIIHHHHHHHHHHHHHTSS-SS-GGGS-HHHHHHHHHHHHSHHHHHHS---SS-------

Foldseek 3Di:
DVVVLVVLVVVLVVLVVLCVPQVALEPVGVDHDPCLVVQLVCCLVCQVVCCVVVVANSQHPCPRSVSSVSSNVVSCVDPVNVVVPPPPPPPPPPPDD

Radius of gyration: 16.1 Å; Cα contacts (8 Å, |Δi|>4): 73; chains: 1; bounding box: 34×54×34 Å

InterPro domains:
  IPR004046 Glutathione S-transferase, C-terminal [PF00043] (6-75)
  IPR010987 Glutathione S-transferase, C-terminal-like [PS50405] (1-97)
  IPR036282 Glutathione S-transferase, C-terminal domain superfamily [SSF47616] (4-87)

Solvent-accessible surface area (backbone atoms only — not comparable to full-atom values): 5671 Å² total; per-residue (Å²): 112,68,68,61,53,54,53,49,52,53,48,23,51,52,47,49,52,42,32,72,76,68,68,26,75,36,87,51,27,93,46,86,27,73,64,33,56,66,45,30,54,51,44,52,69,41,47,67,54,44,35,61,72,57,81,47,44,77,49,51,64,96,72,40,54,56,49,49,56,48,35,19,50,52,49,62,64,32,68,74,47,49,72,68,46,81,75,78,77,81,78,68,78,78,84,68,132

Mean predicted aligned error: 11.61 Å